Protein AF-A0A2G9HUW7-F1 (afdb_monomer)

Mean predicted aligned error: 6.76 Å

Foldseek 3Di:
DDPPLPAPCAAPVRDNPQWWAFPVRPHIHHPVRLVVQLVVQPADPPPRHGRNDTHGDDPD

Radius of gyration: 11.04 Å; Cα contacts (8 Å, |Δi|>4): 98; chains: 1; bounding box: 28×28×28 Å

Secondary structure (DSSP, 8-state):
--------SS-TTS--SSEEEETTSS-EEEHHHHHHHHHTTPBPTTT--B---EEE----

Solvent-accessible surface area (backbone atoms only — not comparable to full-atom values): 3683 Å² total; per-residue (Å²): 131,82,84,70,78,75,59,56,78,40,16,94,88,67,44,70,60,69,48,22,28,35,80,83,63,84,44,38,25,22,63,66,60,42,47,54,33,31,75,68,53,36,53,40,90,87,77,59,50,64,29,72,55,74,42,78,59,76,89,124

Nearest PDB structures (foldseek):
  4s3o-assembly2_B  TM=6.938E-01  e=7.063E-02  Homo sapiens
  7t92-assembly1_A  TM=7.261E-01  e=1.388E-01  Thermothelomyces thermophilus ATCC 42464
  6m2c-assembly3_G  TM=6.245E-01  e=1.059E-01  Homo sapiens
  8c6j-assembly1_v  TM=6.968E-01  e=3.121E-01  Homo sapiens
  9dde-assembly1_K  TM=6.845E-01  e=2.227E-01  Homo sapiens

pLDDT: mean 79.78, std 14.98, range [38.94, 92.0]

Sequence (60 aa):
MSIDLILKPSCICGSTVELYGSTCKHMTLCLNCGKTMAENRAKCYECGTPITQLIRVRSL

InterPro domains:
  IPR008851 Transcription initiation factor IIF, alpha subunit [PTHR13011] (1-56)
  IPR013083 Zinc finger, RING/FYVE/PHD-type [G3DSA:3.30.40.10] (6-58)

Organism: NCBI:txid429701

Structure (mmCIF, N/CA/C/O backbone):
data_AF-A0A2G9HUW7-F1
#
_entry.id   AF-A0A2G9HUW7-F1
#
loop_
_atom_site.group_PDB
_atom_site.id
_atom_site.type_symbol
_atom_site.label_atom_id
_atom_site.label_alt_id
_atom_site.label_comp_id
_atom_site.label_asym_id
_atom_site.label_entity_id
_atom_site.label_seq_id
_atom_site.pdbx_PDB_ins_code
_atom_site.Cartn_x
_atom_site.Cartn_y
_atom_site.Cartn_z
_atom_site.occupancy
_atom_site.B_iso_or_equiv
_atom_site.auth_seq_id
_atom_site.auth_comp_id
_atom_site.auth_asym_id
_atom_site.auth_atom_id
_atom_site.pdbx_PDB_model_num
ATOM 1 N N . MET A 1 1 ? 6.464 -18.501 -18.604 1.00 38.94 1 MET A N 1
ATOM 2 C CA . MET A 1 1 ? 7.375 -17.377 -18.299 1.00 38.94 1 MET A CA 1
ATOM 3 C C . MET A 1 1 ? 6.717 -16.559 -17.204 1.00 38.94 1 MET A C 1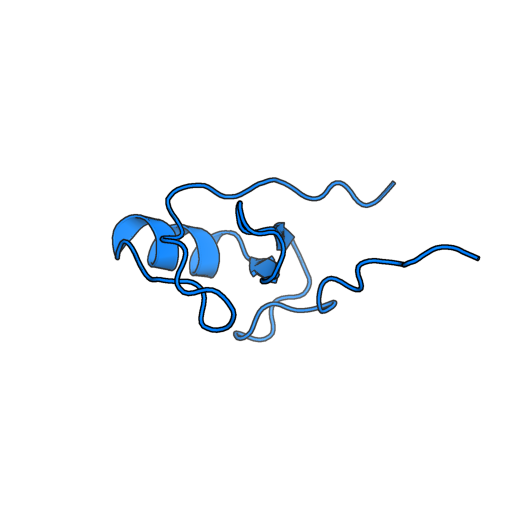
ATOM 5 O O . MET A 1 1 ? 5.493 -16.518 -17.175 1.00 38.94 1 MET A O 1
ATOM 9 N N . SER A 1 2 ? 7.513 -16.102 -16.242 1.00 43.94 2 SER A N 1
ATOM 10 C CA . SER A 1 2 ? 7.114 -15.515 -14.960 1.00 43.94 2 SER A CA 1
ATOM 11 C C . SER A 1 2 ? 5.962 -14.523 -15.096 1.00 43.94 2 SER A C 1
ATOM 13 O O . SER A 1 2 ? 6.016 -13.595 -15.895 1.00 43.94 2 SER A O 1
ATOM 15 N N . ILE A 1 3 ? 4.913 -14.711 -14.289 1.00 45.88 3 ILE A N 1
ATOM 16 C CA . ILE A 1 3 ? 4.020 -13.607 -13.943 1.00 45.88 3 ILE A CA 1
ATOM 17 C C . ILE A 1 3 ? 4.851 -12.757 -12.994 1.00 45.88 3 ILE A C 1
ATOM 19 O O . ILE A 1 3 ? 4.792 -12.918 -11.774 1.00 45.88 3 ILE A O 1
ATOM 23 N N . ASP A 1 4 ? 5.727 -11.942 -13.570 1.00 44.16 4 ASP A N 1
ATOM 24 C CA . ASP A 1 4 ? 6.315 -10.827 -12.865 1.00 44.16 4 ASP A CA 1
ATOM 25 C C . ASP A 1 4 ? 5.119 -10.013 -12.383 1.00 44.16 4 ASP A C 1
ATOM 27 O O . ASP A 1 4 ? 4.419 -9.360 -13.155 1.00 44.16 4 ASP A O 1
ATOM 31 N N . LEU A 1 5 ? 4.796 -10.159 -11.100 1.00 49.12 5 LEU A N 1
ATOM 32 C CA . LEU A 1 5 ? 3.970 -9.210 -10.380 1.00 49.12 5 LEU A CA 1
ATOM 33 C C . LEU A 1 5 ? 4.748 -7.901 -10.474 1.00 49.12 5 LEU A C 1
ATOM 35 O O . LEU A 1 5 ? 5.600 -7.636 -9.627 1.00 49.12 5 LEU A O 1
ATOM 39 N N . ILE A 1 6 ? 4.534 -7.151 -11.561 1.00 50.72 6 ILE A N 1
ATOM 40 C CA . ILE A 1 6 ? 5.131 -5.843 -11.800 1.00 50.72 6 ILE A CA 1
ATOM 41 C C . ILE A 1 6 ? 4.566 -4.950 -10.704 1.00 50.72 6 ILE A C 1
ATOM 43 O O . ILE A 1 6 ? 3.556 -4.266 -10.872 1.00 50.72 6 ILE A O 1
ATOM 47 N N . LEU A 1 7 ? 5.207 -4.977 -9.537 1.00 54.47 7 LEU A N 1
ATOM 48 C CA . LEU A 1 7 ? 5.125 -3.870 -8.616 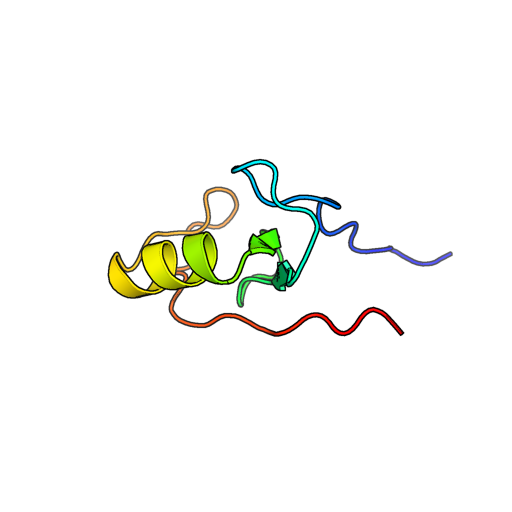1.00 54.47 7 LEU A CA 1
ATOM 49 C C . LEU A 1 7 ? 5.522 -2.655 -9.442 1.00 54.47 7 LEU A C 1
ATOM 51 O O . LEU A 1 7 ? 6.590 -2.644 -10.060 1.00 54.47 7 LEU A O 1
ATOM 55 N N . LYS A 1 8 ? 4.650 -1.645 -9.481 1.00 60.97 8 LYS A N 1
ATOM 56 C CA . LYS A 1 8 ? 5.000 -0.363 -10.090 1.00 60.97 8 LYS A CA 1
ATOM 57 C C . LYS A 1 8 ? 6.390 0.036 -9.577 1.00 60.97 8 LYS A C 1
ATOM 59 O O . LYS A 1 8 ? 6.593 -0.016 -8.360 1.00 60.97 8 LYS A O 1
ATOM 64 N N . PRO A 1 9 ? 7.326 0.425 -10.463 1.00 68.62 9 PRO A N 1
ATOM 65 C CA . PRO A 1 9 ? 8.705 0.735 -10.081 1.00 68.62 9 PRO A CA 1
ATOM 66 C C . PRO A 1 9 ? 8.808 2.012 -9.237 1.00 68.62 9 PRO A C 1
ATOM 68 O O . PRO A 1 9 ? 9.894 2.408 -8.825 1.00 68.62 9 PRO A O 1
ATOM 71 N N . SER A 1 10 ? 7.680 2.675 -8.991 1.00 76.62 10 SER A N 1
ATOM 72 C CA . SER A 1 10 ? 7.579 3.869 -8.182 1.00 76.62 10 SER A CA 1
ATOM 73 C C . SER A 1 10 ? 6.315 3.853 -7.328 1.00 76.62 10 SER A C 1
ATOM 75 O O . SER A 1 10 ? 5.266 3.317 -7.697 1.00 76.62 10 SER A O 1
ATOM 77 N N . CYS A 1 11 ? 6.427 4.483 -6.165 1.00 86.50 11 CYS A N 1
ATOM 78 C CA . CYS A 1 11 ? 5.292 4.899 -5.363 1.00 86.50 11 CYS A CA 1
ATOM 79 C C . CYS A 1 11 ? 4.492 5.981 -6.107 1.00 86.50 11 CYS A C 1
ATOM 81 O O . CYS A 1 11 ? 5.044 6.739 -6.904 1.00 86.50 11 CYS A O 1
ATOM 83 N N . ILE A 1 12 ? 3.206 6.126 -5.777 1.00 80.25 12 ILE A N 1
ATOM 84 C CA . ILE A 1 12 ? 2.325 7.172 -6.326 1.00 80.25 12 ILE A CA 1
ATOM 85 C C . ILE A 1 12 ? 2.875 8.595 -6.119 1.00 80.25 12 ILE A C 1
ATOM 87 O O . ILE A 1 12 ? 2.586 9.486 -6.906 1.00 80.25 12 ILE A O 1
ATOM 91 N N . CYS A 1 13 ? 3.691 8.803 -5.081 1.00 86.19 13 CYS A N 1
ATOM 92 C CA . CYS A 1 13 ? 4.350 10.080 -4.810 1.00 86.19 13 CYS A CA 1
ATOM 93 C C . CYS A 1 13 ? 5.600 10.339 -5.673 1.00 86.19 13 CYS A C 1
ATOM 95 O O . CYS A 1 13 ? 6.226 11.382 -5.525 1.00 86.19 13 CYS A O 1
ATOM 97 N N . GLY A 1 14 ? 5.996 9.391 -6.529 1.00 84.88 14 GLY A N 1
ATOM 98 C CA . GLY A 1 14 ? 7.184 9.470 -7.386 1.00 84.88 14 GLY A CA 1
ATOM 99 C C . GLY A 1 14 ? 8.457 8.857 -6.792 1.00 84.88 14 GLY A C 1
ATOM 100 O O . GLY A 1 14 ? 9.471 8.783 -7.477 1.00 84.88 14 GLY A O 1
ATOM 101 N N . SER A 1 15 ? 8.429 8.381 -5.544 1.00 85.06 15 SER A N 1
ATOM 102 C CA . SER A 1 15 ? 9.591 7.726 -4.927 1.00 85.06 15 SER A CA 1
ATOM 103 C C . SER A 1 15 ? 9.900 6.380 -5.595 1.00 85.06 15 SER A C 1
ATOM 105 O O . SER A 1 15 ? 8.987 5.590 -5.823 1.00 85.06 15 SER A O 1
ATOM 107 N N . THR A 1 16 ? 11.177 6.117 -5.881 1.00 83.12 16 THR A N 1
ATOM 108 C CA . THR A 1 16 ? 11.697 4.876 -6.499 1.00 83.12 16 THR A CA 1
ATOM 109 C C . THR A 1 16 ? 12.619 4.081 -5.569 1.00 83.12 16 THR A C 1
ATOM 111 O O . THR A 1 16 ? 13.112 3.017 -5.934 1.00 83.12 16 THR A O 1
ATOM 114 N N . VAL A 1 17 ? 12.861 4.590 -4.360 1.00 81.38 17 VAL A N 1
ATOM 115 C CA . VAL A 1 17 ? 13.736 3.984 -3.350 1.00 81.38 17 VAL A CA 1
ATOM 116 C C . VAL A 1 17 ? 12.910 3.509 -2.165 1.00 81.38 17 VAL A C 1
ATOM 118 O O . VAL A 1 17 ? 11.840 4.051 -1.896 1.00 81.38 17 VAL A O 1
ATOM 121 N N . GLU A 1 18 ? 13.413 2.494 -1.460 1.00 83.19 18 GLU A N 1
ATOM 122 C CA . GLU A 1 18 ? 12.765 1.946 -0.260 1.00 83.19 18 GLU A CA 1
ATOM 123 C C . GLU A 1 18 ? 11.276 1.652 -0.487 1.00 83.19 18 GLU A C 1
ATOM 125 O O . GLU A 1 18 ? 10.391 2.158 0.208 1.00 83.19 18 GLU A O 1
ATOM 130 N N . LEU A 1 19 ?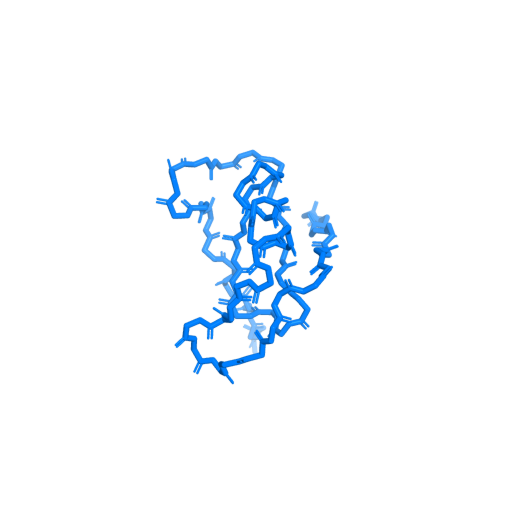 11.009 0.858 -1.524 1.00 86.19 19 LEU A N 1
ATOM 131 C CA . LEU A 1 19 ? 9.667 0.458 -1.910 1.00 86.19 19 LEU A CA 1
ATOM 132 C C . LEU A 1 19 ? 9.203 -0.757 -1.101 1.00 86.19 19 LEU A C 1
ATOM 134 O O . LEU A 1 19 ? 9.944 -1.706 -0.840 1.00 86.19 19 LEU A O 1
ATOM 138 N N . TYR A 1 20 ? 7.934 -0.723 -0.732 1.00 87.56 20 TYR A N 1
ATOM 139 C CA . TYR A 1 20 ? 7.242 -1.728 0.051 1.00 87.56 20 TYR A CA 1
ATOM 140 C C . TYR A 1 20 ? 5.960 -2.131 -0.670 1.00 87.56 20 TYR A C 1
ATOM 142 O O . TYR A 1 20 ? 5.271 -1.299 -1.258 1.00 87.56 20 TYR A O 1
ATOM 150 N N . GLY A 1 21 ? 5.622 -3.412 -0.603 1.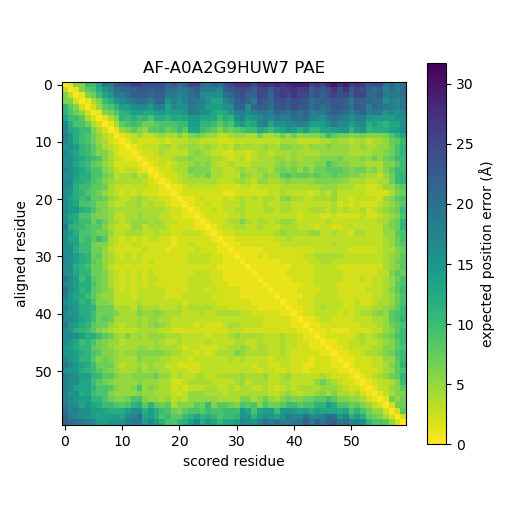00 85.69 21 GLY A N 1
ATOM 151 C CA . GLY A 1 21 ? 4.332 -3.920 -1.048 1.00 85.69 21 GLY A CA 1
ATOM 152 C C . GLY A 1 21 ? 3.283 -3.794 0.053 1.00 85.69 21 GLY A C 1
ATOM 153 O O . GLY A 1 21 ? 3.588 -3.944 1.239 1.00 85.69 21 GLY A O 1
ATOM 154 N N . SER A 1 22 ? 2.029 -3.567 -0.324 1.00 85.94 22 SER A N 1
ATOM 155 C CA . SER A 1 22 ? 0.896 -3.788 0.579 1.00 85.94 22 SER A CA 1
ATOM 156 C C . SER A 1 22 ? 0.692 -5.286 0.860 1.00 85.94 22 SER A C 1
ATOM 158 O O . SER A 1 22 ? 1.137 -6.148 0.099 1.00 85.94 22 SER A O 1
ATOM 160 N N . THR A 1 23 ? -0.029 -5.626 1.932 1.00 84.19 23 THR A N 1
ATOM 161 C CA . THR A 1 23 ? -0.381 -7.025 2.265 1.00 84.19 23 THR A CA 1
ATOM 162 C C . THR A 1 23 ? -1.178 -7.727 1.166 1.00 84.19 23 THR A C 1
ATOM 164 O O . THR A 1 23 ? -1.005 -8.922 0.946 1.00 84.19 23 THR A O 1
ATOM 167 N N . CYS A 1 24 ? -2.013 -6.983 0.440 1.00 87.88 24 CYS A N 1
ATOM 168 C CA . CYS A 1 24 ? -2.751 -7.476 -0.721 1.00 87.88 24 CYS A CA 1
ATOM 169 C C . CYS A 1 24 ? -1.921 -7.508 -2.016 1.00 87.88 24 CYS A C 1
ATOM 171 O O . CYS A 1 24 ? -2.446 -7.911 -3.045 1.00 87.88 24 CYS A O 1
ATOM 173 N N . LYS A 1 25 ? -0.650 -7.080 -1.985 1.00 83.88 25 LYS A N 1
ATOM 174 C CA . LYS A 1 25 ? 0.299 -7.051 -3.116 1.00 83.88 25 LYS A CA 1
ATOM 175 C C . LYS A 1 25 ? -0.115 -6.209 -4.333 1.00 83.88 25 LYS A C 1
ATOM 177 O O . LYS A 1 25 ? 0.639 -6.148 -5.294 1.00 83.88 25 LYS A O 1
ATOM 182 N N . HIS A 1 26 ? -1.253 -5.520 -4.292 1.00 85.44 26 HIS A N 1
ATOM 183 C CA . HIS A 1 26 ? -1.718 -4.667 -5.391 1.00 85.44 26 HIS A CA 1
ATOM 184 C C . HIS A 1 26 ? -1.031 -3.293 -5.451 1.00 85.44 26 HIS A C 1
ATOM 186 O O . HIS A 1 26 ? -1.148 -2.590 -6.449 1.00 85.44 26 HIS A O 1
ATOM 192 N N . MET A 1 27 ? -0.350 -2.860 -4.383 1.00 82.81 27 MET A N 1
ATOM 193 C CA . MET A 1 27 ? 0.234 -1.517 -4.312 1.00 82.81 27 MET A CA 1
ATOM 194 C C . MET A 1 27 ? 1.704 -1.549 -3.912 1.00 82.81 27 MET A C 1
ATOM 196 O O . MET A 1 27 ? 2.078 -2.229 -2.956 1.00 82.81 27 MET A O 1
ATOM 200 N N . THR A 1 28 ? 2.496 -0.728 -4.605 1.00 87.62 28 THR A N 1
ATOM 201 C CA . THR A 1 28 ? 3.865 -0.364 -4.235 1.00 87.62 28 THR A CA 1
ATOM 202 C C . THR A 1 28 ? 3.863 1.013 -3.582 1.00 87.62 28 THR A C 1
ATOM 204 O O . THR A 1 28 ? 3.403 1.988 -4.178 1.00 87.62 28 THR A O 1
ATOM 207 N N . LEU A 1 29 ? 4.379 1.111 -2.363 1.00 87.94 29 LEU A N 1
ATOM 208 C CA . LEU A 1 29 ? 4.429 2.335 -1.569 1.00 87.94 29 LEU A CA 1
ATOM 209 C C . LEU A 1 29 ? 5.842 2.536 -1.024 1.00 87.94 29 LEU A C 1
ATOM 211 O O . LEU A 1 29 ? 6.478 1.582 -0.598 1.00 87.94 29 LEU A O 1
ATOM 215 N N . CYS A 1 30 ? 6.339 3.770 -0.994 1.00 91.12 30 CYS A N 1
ATOM 216 C CA . CYS A 1 30 ? 7.558 4.070 -0.241 1.00 91.12 30 CYS A CA 1
ATOM 217 C C . CYS A 1 30 ? 7.279 4.037 1.269 1.00 91.12 30 CYS A C 1
ATOM 219 O O . CYS A 1 30 ? 6.116 4.068 1.685 1.00 91.12 30 CYS A O 1
ATOM 221 N N . LEU A 1 31 ? 8.332 4.037 2.091 1.00 88.50 31 LEU A N 1
ATOM 222 C CA . LEU A 1 31 ? 8.211 4.027 3.555 1.00 88.50 31 LEU A CA 1
ATOM 223 C C . LEU A 1 31 ? 7.225 5.086 4.083 1.00 88.50 31 LEU A C 1
ATOM 225 O O . LEU A 1 31 ? 6.333 4.757 4.860 1.00 88.50 31 LEU A O 1
ATOM 229 N N . ASN A 1 32 ? 7.345 6.336 3.624 1.00 91.12 32 ASN A N 1
ATOM 230 C CA . ASN A 1 32 ? 6.480 7.432 4.070 1.00 91.12 32 ASN A CA 1
ATOM 231 C C . ASN A 1 32 ? 5.018 7.221 3.661 1.00 91.12 32 ASN A C 1
ATOM 233 O O . ASN A 1 32 ? 4.140 7.232 4.518 1.00 91.12 32 ASN A O 1
ATOM 237 N N . CYS A 1 33 ? 4.744 6.976 2.375 1.00 91.12 33 CYS A N 1
ATOM 238 C CA . CYS A 1 33 ? 3.370 6.783 1.907 1.00 91.12 33 CYS A CA 1
ATOM 239 C C . CYS A 1 33 ? 2.724 5.551 2.537 1.00 91.12 33 CYS A C 1
ATOM 241 O O . CYS A 1 33 ? 1.571 5.608 2.954 1.00 91.12 33 CYS A O 1
ATOM 243 N N . GLY A 1 34 ? 3.467 4.451 2.640 1.00 90.12 34 GLY A N 1
ATOM 244 C CA . GLY A 1 34 ? 2.980 3.241 3.277 1.00 90.12 34 GLY A CA 1
ATOM 245 C C . G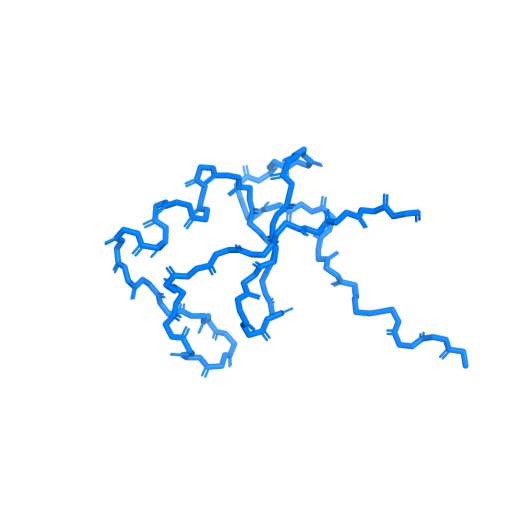LY A 1 34 ? 2.670 3.455 4.756 1.00 90.12 34 GLY A C 1
ATOM 246 O O . GLY A 1 34 ? 1.621 3.010 5.218 1.00 90.12 34 GLY A O 1
ATOM 247 N N . LYS A 1 35 ? 3.540 4.167 5.486 1.00 90.38 35 LYS A N 1
ATOM 248 C CA . LYS A 1 35 ? 3.317 4.517 6.894 1.00 90.38 35 LYS A CA 1
ATOM 249 C C . LYS A 1 35 ? 2.059 5.367 7.047 1.00 90.38 35 LYS A C 1
ATOM 251 O O . LYS A 1 35 ? 1.183 5.000 7.820 1.00 90.38 35 LYS A O 1
ATOM 256 N N . THR A 1 36 ? 1.918 6.422 6.246 1.00 91.62 36 THR A N 1
ATOM 257 C CA . THR A 1 36 ? 0.722 7.274 6.246 1.00 91.62 36 THR A CA 1
ATOM 258 C C . THR A 1 36 ? -0.543 6.477 5.929 1.00 91.62 36 THR A C 1
ATOM 260 O O . THR A 1 36 ? -1.564 6.672 6.583 1.00 91.62 36 THR A O 1
ATOM 263 N N . MET A 1 37 ? -0.510 5.560 4.957 1.00 90.75 37 MET A N 1
ATOM 264 C CA . MET A 1 37 ? -1.666 4.710 4.652 1.00 90.75 37 MET A CA 1
ATOM 265 C C . MET A 1 37 ? -2.017 3.778 5.815 1.00 90.75 37 MET A C 1
ATOM 267 O O . MET A 1 37 ? -3.197 3.641 6.131 1.00 90.75 37 MET A O 1
ATOM 271 N N . ALA A 1 38 ? -1.013 3.185 6.467 1.00 89.81 38 ALA A N 1
ATOM 272 C CA . ALA A 1 38 ? -1.209 2.319 7.626 1.00 89.81 38 ALA A CA 1
ATOM 273 C C . A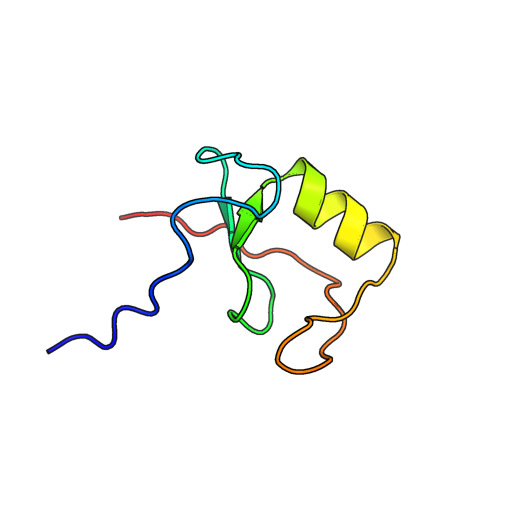LA A 1 38 ? -1.788 3.072 8.831 1.00 89.81 38 ALA A C 1
ATOM 275 O O . ALA A 1 38 ? -2.746 2.604 9.447 1.00 89.81 38 ALA A O 1
ATOM 276 N N . GLU A 1 39 ? -1.267 4.266 9.121 1.00 91.62 39 GLU A N 1
ATOM 277 C CA . GLU A 1 39 ? -1.766 5.148 10.184 1.00 91.62 39 GLU A CA 1
ATOM 278 C C . GLU A 1 39 ? -3.214 5.579 9.925 1.00 91.62 39 GLU A C 1
ATOM 280 O O . GLU A 1 39 ? -4.055 5.501 10.818 1.00 91.62 39 GLU A O 1
ATOM 285 N N . ASN A 1 40 ? -3.534 5.946 8.681 1.00 91.12 40 ASN A N 1
ATOM 286 C CA . ASN A 1 40 ? -4.890 6.328 8.280 1.00 91.12 40 ASN A CA 1
ATOM 287 C C . ASN A 1 40 ? -5.826 5.131 8.042 1.00 91.12 40 ASN A C 1
ATOM 289 O O . ASN A 1 40 ? -6.986 5.333 7.681 1.00 91.12 40 ASN A O 1
ATOM 293 N N . ARG A 1 41 ? -5.349 3.886 8.205 1.00 88.69 41 ARG A N 1
ATOM 294 C CA . ARG A 1 41 ? -6.083 2.647 7.870 1.00 88.69 41 ARG A CA 1
ATOM 295 C C . ARG A 1 41 ? -6.708 2.698 6.474 1.00 88.69 41 ARG A C 1
ATOM 297 O O . ARG A 1 41 ? -7.824 2.219 6.251 1.00 88.69 41 ARG A O 1
ATOM 304 N N . ALA A 1 42 ? -5.991 3.312 5.538 1.00 91.31 42 ALA A N 1
ATOM 305 C CA . ALA A 1 42 ? -6.457 3.480 4.178 1.00 91.31 42 ALA A CA 1
ATOM 306 C C . ALA A 1 42 ? -6.642 2.116 3.508 1.00 91.31 42 ALA A C 1
ATOM 308 O O . ALA A 1 42 ? -5.964 1.136 3.824 1.00 91.31 42 ALA A O 1
ATOM 309 N N . LYS A 1 43 ? -7.583 2.044 2.571 1.00 92.00 43 LYS A N 1
ATOM 310 C CA . LYS A 1 43 ? -7.888 0.818 1.837 1.00 92.00 43 LYS A CA 1
ATOM 311 C C . LYS A 1 43 ? -7.164 0.815 0.503 1.00 92.00 43 LYS A C 1
ATOM 313 O O . LYS A 1 43 ? -7.013 1.855 -0.132 1.00 92.00 43 LYS A O 1
ATOM 318 N N . CYS A 1 44 ? -6.747 -0.368 0.075 1.00 89.75 44 CYS A N 1
ATOM 319 C CA . CYS A 1 44 ? -6.248 -0.573 -1.270 1.00 89.75 44 CYS A CA 1
ATOM 320 C C . CYS A 1 44 ? -7.327 -0.179 -2.286 1.00 89.75 44 CYS A C 1
ATOM 322 O O . CYS A 1 44 ? -8.460 -0.646 -2.187 1.00 89.75 44 CYS A O 1
ATOM 324 N N . TYR A 1 45 ? -6.966 0.650 -3.263 1.00 84.69 45 TYR A N 1
ATOM 325 C CA . TYR A 1 45 ? -7.901 1.131 -4.283 1.00 84.69 45 TYR A CA 1
ATOM 326 C C . TYR A 1 45 ? -8.386 0.029 -5.235 1.00 84.69 45 TYR A C 1
ATOM 328 O O . TYR A 1 45 ? -9.447 0.171 -5.828 1.00 84.69 45 TYR A O 1
ATOM 336 N N . GLU A 1 46 ? -7.635 -1.069 -5.349 1.00 86.38 46 GLU A N 1
ATOM 337 C CA . GLU A 1 46 ? -7.947 -2.183 -6.253 1.00 86.38 46 GLU A CA 1
ATOM 338 C C . GLU A 1 46 ? -8.884 -3.206 -5.595 1.00 86.38 46 GLU A C 1
ATOM 340 O O . GLU A 1 46 ? -9.875 -3.621 -6.184 1.00 86.38 46 GLU A O 1
ATOM 345 N N . CYS A 1 47 ? -8.592 -3.613 -4.353 1.00 91.00 47 CYS A N 1
ATOM 346 C CA . CYS A 1 47 ? -9.303 -4.714 -3.688 1.00 91.00 47 CYS A CA 1
ATOM 347 C C . CYS A 1 47 ? -10.036 -4.320 -2.398 1.00 91.00 47 CYS A C 1
ATOM 349 O O . CYS A 1 4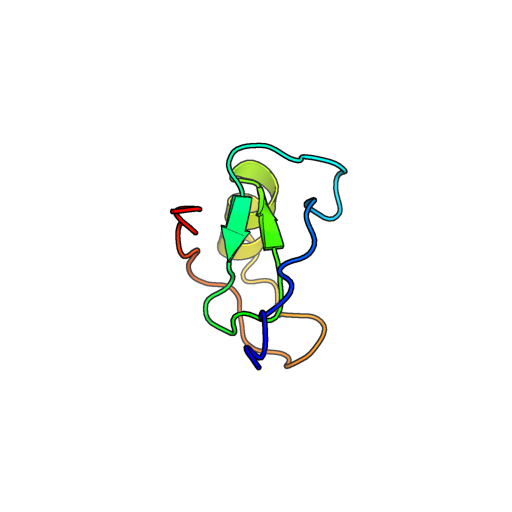7 ? -10.661 -5.164 -1.761 1.00 91.00 47 CYS A O 1
ATOM 351 N N . GLY A 1 48 ? -9.920 -3.070 -1.946 1.00 89.62 48 GLY A N 1
ATOM 352 C CA . GLY A 1 48 ? -10.563 -2.584 -0.721 1.00 89.62 48 GLY A CA 1
ATOM 353 C C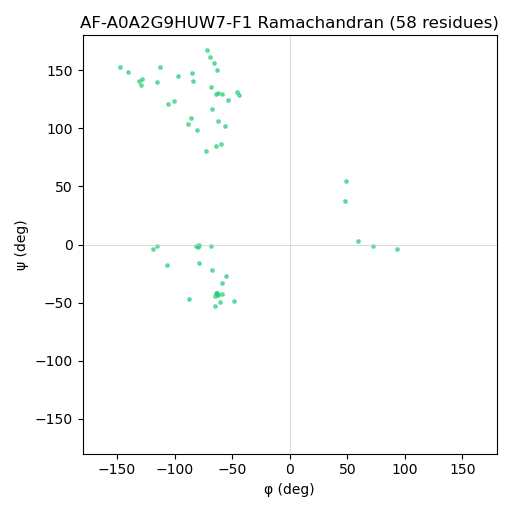 . GLY A 1 48 ? -9.956 -3.101 0.590 1.00 89.62 48 GLY A C 1
ATOM 354 O O . GLY A 1 48 ? -10.410 -2.700 1.665 1.00 89.62 48 GLY A O 1
ATOM 355 N N . THR A 1 49 ? -8.929 -3.957 0.541 1.00 90.50 49 THR A N 1
ATOM 356 C CA . THR A 1 49 ? -8.246 -4.470 1.739 1.00 90.50 49 THR A CA 1
ATOM 357 C C . THR A 1 49 ? -7.598 -3.319 2.512 1.00 90.50 49 THR A C 1
ATOM 359 O O . THR A 1 49 ? -6.872 -2.526 1.905 1.00 90.50 49 THR A O 1
ATOM 362 N N . PRO A 1 50 ? -7.819 -3.207 3.834 1.00 90.12 50 PRO A N 1
ATOM 363 C CA . PRO A 1 50 ? -7.153 -2.198 4.645 1.00 90.12 50 PRO A CA 1
ATOM 364 C C . PRO A 1 50 ? -5.642 -2.444 4.661 1.00 90.12 50 PRO A C 1
ATOM 366 O O . PRO A 1 50 ? -5.173 -3.548 4.941 1.00 90.12 50 PRO A O 1
ATOM 369 N N . ILE A 1 51 ? -4.876 -1.401 4.365 1.00 89.94 51 ILE A N 1
ATOM 370 C CA . ILE A 1 51 ? -3.422 -1.412 4.463 1.00 89.94 51 ILE A CA 1
ATOM 371 C C . ILE A 1 51 ? -3.096 -1.184 5.932 1.00 89.94 51 ILE A C 1
ATOM 373 O O . ILE A 1 51 ? -3.148 -0.063 6.412 1.00 89.94 51 ILE A O 1
ATOM 377 N N . THR A 1 52 ? -2.821 -2.258 6.665 1.00 86.12 52 THR A N 1
ATOM 378 C CA . THR A 1 52 ? -2.412 -2.201 8.081 1.00 86.12 52 THR A CA 1
ATOM 379 C C . THR A 1 52 ? -0.932 -2.501 8.270 1.00 86.12 52 THR A C 1
ATOM 381 O O . THR A 1 52 ? -0.366 -2.185 9.312 1.00 86.12 52 THR A O 1
ATOM 384 N N . GLN A 1 53 ? -0.296 -3.105 7.265 1.00 85.94 53 GLN A N 1
ATOM 385 C CA . GLN A 1 53 ? 1.099 -3.511 7.311 1.00 85.94 53 GLN A CA 1
ATOM 386 C C . GLN A 1 53 ? 1.735 -3.400 5.923 1.00 85.94 53 GLN A C 1
ATOM 388 O O . GLN A 1 53 ? 1.060 -3.522 4.897 1.00 85.94 53 GLN A O 1
ATOM 393 N N . LEU A 1 54 ? 3.047 -3.182 5.903 1.00 85.81 54 LEU A N 1
ATOM 394 C CA . LEU A 1 54 ? 3.855 -3.109 4.691 1.00 85.81 54 LEU A CA 1
ATOM 395 C C . LEU A 1 54 ? 4.850 -4.262 4.669 1.00 85.81 54 LEU A C 1
ATOM 397 O O . LEU A 1 54 ? 5.458 -4.593 5.688 1.00 85.81 54 LEU A O 1
ATOM 401 N N . ILE A 1 55 ? 5.038 -4.852 3.497 1.00 86.31 55 ILE A N 1
ATOM 402 C CA . ILE A 1 55 ? 5.976 -5.947 3.268 1.00 86.31 55 ILE A CA 1
ATOM 403 C C . ILE A 1 55 ? 7.167 -5.370 2.513 1.00 86.31 55 ILE A C 1
ATOM 405 O O . ILE A 1 55 ? 7.011 -4.827 1.420 1.00 86.31 55 ILE A O 1
ATOM 409 N N . ARG A 1 56 ? 8.369 -5.471 3.090 1.00 80.00 56 ARG A N 1
ATOM 410 C CA . ARG A 1 56 ? 9.585 -5.025 2.404 1.00 80.00 56 ARG A CA 1
ATOM 411 C C . ARG A 1 56 ? 9.838 -5.939 1.214 1.00 80.00 56 ARG A C 1
ATOM 413 O O . ARG A 1 56 ? 10.078 -7.131 1.391 1.00 80.00 56 ARG A O 1
ATOM 420 N N . VAL A 1 57 ? 9.793 -5.374 0.014 1.00 66.25 57 VAL A N 1
ATOM 421 C CA . VAL A 1 57 ? 10.116 -6.107 -1.209 1.00 66.25 57 VAL A CA 1
ATOM 422 C C . VAL A 1 57 ? 11.624 -6.010 -1.367 1.00 66.25 57 VAL A C 1
ATOM 424 O O . VAL A 1 57 ? 12.173 -4.932 -1.581 1.00 66.25 57 VAL A O 1
ATOM 427 N N . ARG A 1 58 ? 12.317 -7.128 -1.160 1.00 59.69 58 ARG A N 1
ATOM 428 C CA . ARG A 1 58 ? 13.751 -7.214 -1.415 1.00 59.69 58 ARG A CA 1
ATOM 429 C C . ARG A 1 58 ? 13.898 -7.624 -2.875 1.00 59.69 58 ARG A C 1
ATOM 431 O O . ARG A 1 58 ? 13.625 -8.775 -3.199 1.00 59.69 58 ARG A O 1
ATOM 438 N N . SER A 1 59 ? 14.239 -6.673 -3.739 1.00 53.47 59 SER A N 1
ATOM 439 C CA . SER A 1 59 ? 14.667 -6.969 -5.107 1.00 53.47 59 SER A CA 1
ATOM 440 C C . SER A 1 59 ? 15.946 -7.803 -4.996 1.00 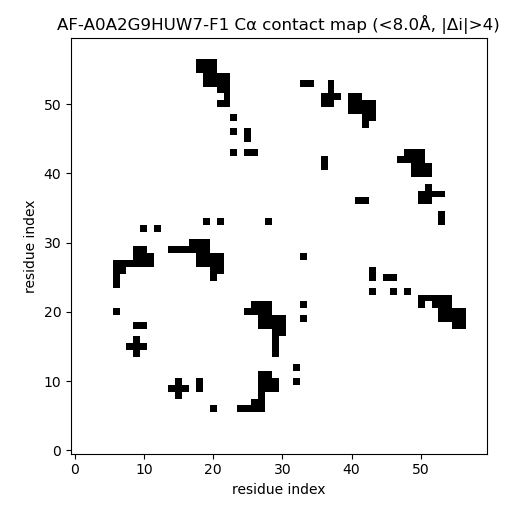53.47 59 SER A C 1
ATOM 442 O O . SER A 1 59 ? 16.959 -7.292 -4.519 1.00 53.47 59 SER A O 1
ATOM 444 N N . LEU A 1 60 ? 15.843 -9.101 -5.281 1.00 52.56 60 LEU A N 1
ATOM 445 C CA . LEU A 1 60 ? 16.968 -10.034 -5.370 1.00 52.56 60 LEU A CA 1
ATOM 446 C C . LEU A 1 60 ? 17.498 -10.034 -6.801 1.00 52.56 60 LEU A C 1
ATOM 448 O O . LEU A 1 60 ? 16.649 -9.992 -7.719 1.00 52.56 60 LEU A O 1
#